Protein AF-A0A8S0UBQ2-F1 (afdb_monomer_lite)

Sequence (73 aa):
MLKRAEKARALISKIPGMVETLKSKLKAWEKERGFQFLYDGVGLVSILEKYHVLKQQKEQERQRQRDQKKLQG

Organism: NCBI:txid158383

InterPro domains:
  IPR007145 Microtubule-associated protein, MAP65/Ase1/PRC1 [PTHR19321] (2-72)

Secondary structure (DSSP, 8-state):
-HHHHHHHHHHHTTHHHHHHHHHHHHHHHHHHHSS--EETTEEHHHHHHHHHHHHHHHHHHHHHHHHHHHH--

Radius of gyration: 17.44 Å; chains: 1; bounding box: 43×26×45 Å

Structure (mmCIF, N/CA/C/O backbone):
data_AF-A0A8S0UBQ2-F1
#
_entry.id   AF-A0A8S0UBQ2-F1
#
loop_
_atom_site.group_PDB
_atom_site.id
_atom_site.type_symbol
_atom_site.label_atom_id
_atom_site.label_alt_id
_atom_site.label_comp_id
_atom_site.label_asym_id
_atom_site.label_entity_id
_atom_site.label_seq_id
_atom_site.pdbx_PDB_ins_code
_atom_site.Cartn_x
_atom_site.Cartn_y
_atom_site.Cartn_z
_atom_site.occupancy
_atom_site.B_iso_or_equiv
_atom_site.auth_seq_id
_atom_site.auth_comp_id
_atom_site.auth_asym_id
_atom_site.auth_atom_id
_atom_site.pdbx_PDB_model_num
ATOM 1 N N . MET A 1 1 ? 3.299 11.863 -27.139 1.00 58.69 1 MET A N 1
ATOM 2 C CA . MET A 1 1 ? 2.796 10.939 -26.091 1.00 58.69 1 MET A CA 1
ATOM 3 C C . MET A 1 1 ? 3.656 10.880 -24.818 1.00 58.69 1 MET A C 1
ATOM 5 O O . MET A 1 1 ? 3.085 10.702 -23.750 1.00 58.69 1 MET A O 1
ATOM 9 N N . LEU A 1 2 ? 4.977 11.113 -24.876 1.00 63.31 2 LEU A N 1
ATOM 10 C CA . LEU A 1 2 ? 5.890 11.075 -23.712 1.00 63.31 2 LEU A CA 1
ATOM 11 C C . LEU A 1 2 ? 5.479 11.975 -22.528 1.00 63.31 2 LEU A C 1
ATOM 13 O O . LEU A 1 2 ? 5.389 11.503 -21.400 1.00 63.31 2 LEU A O 1
ATOM 17 N N . LYS A 1 3 ? 5.124 13.244 -22.780 1.00 65.25 3 LYS A N 1
ATOM 18 C CA . LYS A 1 3 ? 4.766 14.202 -21.712 1.00 65.25 3 LYS A CA 1
ATOM 19 C C . LYS A 1 3 ? 3.514 13.812 -20.904 1.00 65.25 3 LYS A C 1
ATOM 21 O O . LYS A 1 3 ? 3.401 14.184 -19.741 1.00 65.25 3 LYS A O 1
ATOM 26 N N . ARG A 1 4 ? 2.564 13.074 -21.499 1.00 65.94 4 ARG A N 1
ATOM 27 C CA . ARG A 1 4 ? 1.359 12.581 -20.796 1.00 65.94 4 ARG A CA 1
ATOM 28 C C . ARG A 1 4 ? 1.670 11.337 -19.958 1.00 65.94 4 ARG A C 1
ATOM 30 O O . ARG A 1 4 ? 1.200 11.240 -18.830 1.00 65.94 4 ARG A O 1
ATOM 37 N N . ALA A 1 5 ? 2.511 10.440 -20.476 1.00 68.62 5 ALA A N 1
ATOM 38 C CA . ALA A 1 5 ? 2.971 9.259 -19.748 1.00 68.62 5 ALA A CA 1
ATOM 39 C C . ALA A 1 5 ? 3.812 9.628 -18.510 1.00 68.62 5 ALA A C 1
ATOM 41 O O . ALA A 1 5 ? 3.623 9.046 -17.448 1.00 68.62 5 ALA A O 1
ATOM 42 N N . GLU A 1 6 ? 4.680 10.638 -18.612 1.00 73.50 6 GLU A N 1
ATOM 43 C CA . GLU A 1 6 ? 5.473 11.171 -17.490 1.00 73.50 6 GLU A CA 1
ATOM 44 C C . GLU A 1 6 ? 4.590 11.760 -16.377 1.00 73.50 6 GLU A C 1
ATOM 46 O O . GLU A 1 6 ? 4.763 11.434 -15.203 1.00 73.50 6 GLU A O 1
ATOM 51 N N . LYS A 1 7 ? 3.570 12.554 -16.737 1.00 71.38 7 LYS A N 1
ATOM 52 C CA . LYS A 1 7 ? 2.594 13.084 -15.768 1.00 71.38 7 LYS A CA 1
ATOM 53 C C . LYS A 1 7 ? 1.807 11.973 -15.068 1.00 71.38 7 LYS A C 1
ATOM 55 O O . LYS A 1 7 ? 1.608 12.040 -13.858 1.00 71.38 7 LYS A O 1
ATOM 60 N N . ALA A 1 8 ? 1.395 10.940 -15.804 1.00 71.56 8 ALA A N 1
ATOM 61 C CA . ALA A 1 8 ? 0.713 9.788 -15.220 1.00 71.56 8 ALA A CA 1
ATOM 62 C C . ALA A 1 8 ? 1.626 9.029 -14.240 1.00 71.56 8 ALA A C 1
ATOM 64 O O . ALA A 1 8 ? 1.202 8.702 -13.134 1.00 71.56 8 ALA A O 1
ATOM 65 N N . ARG A 1 9 ? 2.903 8.823 -14.588 1.00 77.81 9 ARG A N 1
ATOM 66 C CA . ARG A 1 9 ? 3.899 8.203 -13.694 1.00 77.81 9 ARG A CA 1
ATOM 67 C C . ARG A 1 9 ? 4.102 9.003 -12.407 1.00 77.81 9 ARG A C 1
ATOM 69 O O . ARG A 1 9 ? 4.134 8.406 -11.336 1.00 77.81 9 ARG A O 1
ATOM 76 N N . ALA A 1 10 ? 4.175 10.330 -12.503 1.00 77.38 10 ALA A N 1
ATOM 77 C CA . ALA A 1 10 ? 4.332 11.218 -11.350 1.00 77.38 10 ALA A CA 1
ATOM 78 C C . ALA A 1 10 ? 3.111 11.233 -10.410 1.00 77.38 10 ALA A C 1
ATOM 80 O O . ALA A 1 10 ? 3.243 11.529 -9.226 1.00 77.38 10 ALA A O 1
ATOM 81 N N . LEU A 1 11 ? 1.913 10.926 -10.915 1.00 75.69 11 LEU A N 1
ATOM 82 C CA . LEU A 1 11 ? 0.724 10.731 -10.080 1.00 75.69 11 LEU A CA 1
ATOM 83 C C . LEU A 1 11 ? 0.720 9.336 -9.446 1.00 75.69 11 LEU A C 1
ATOM 85 O O . LEU A 1 11 ? 0.470 9.196 -8.251 1.00 75.69 11 LEU A O 1
ATOM 89 N N . ILE A 1 12 ? 1.073 8.308 -10.219 1.00 77.88 12 ILE A N 1
ATOM 90 C CA . ILE A 1 12 ? 1.145 6.919 -9.746 1.00 77.88 12 ILE A CA 1
ATOM 91 C C . ILE A 1 12 ? 2.215 6.746 -8.655 1.00 77.88 12 ILE A C 1
ATOM 93 O O . ILE A 1 12 ? 2.031 5.946 -7.733 1.00 77.88 12 ILE A O 1
ATOM 97 N N . SER A 1 13 ? 3.311 7.508 -8.706 1.00 80.44 13 SER A N 1
ATOM 98 C CA . SER A 1 13 ? 4.351 7.486 -7.670 1.00 80.44 13 SER A CA 1
ATOM 99 C C . SER A 1 13 ? 3.874 8.017 -6.315 1.00 80.44 13 SER A C 1
ATOM 101 O O . SER A 1 13 ? 4.468 7.667 -5.300 1.00 80.44 13 SER A O 1
ATOM 103 N N . LYS A 1 14 ? 2.780 8.793 -6.269 1.00 86.00 14 LYS A N 1
ATOM 104 C CA . LYS A 1 14 ? 2.190 9.321 -5.025 1.00 86.00 14 LYS A CA 1
ATOM 105 C C . LYS A 1 14 ? 1.223 8.349 -4.344 1.00 86.00 14 LYS A C 1
ATOM 107 O O . LYS A 1 14 ? 0.961 8.492 -3.152 1.00 86.00 14 LYS A O 1
ATOM 112 N N . ILE A 1 15 ? 0.732 7.341 -5.069 1.00 85.00 15 ILE A N 1
ATOM 113 C CA . ILE A 1 15 ? -0.219 6.342 -4.555 1.00 85.00 15 ILE A CA 1
ATOM 114 C C . ILE A 1 15 ? 0.283 5.652 -3.268 1.00 85.00 15 ILE A C 1
ATOM 116 O O . ILE A 1 15 ? -0.513 5.555 -2.340 1.00 85.00 15 ILE A O 1
ATOM 120 N N . PRO A 1 16 ? 1.562 5.229 -3.128 1.00 84.19 16 PRO A N 1
ATOM 121 C CA . PRO A 1 16 ? 2.074 4.672 -1.870 1.00 84.19 16 PRO A CA 1
ATOM 122 C C . PRO A 1 16 ? 1.861 5.583 -0.663 1.00 84.19 16 PRO A C 1
ATOM 124 O O . PRO A 1 16 ? 1.342 5.133 0.349 1.00 84.19 16 PRO A O 1
ATOM 127 N N . GLY A 1 17 ? 2.194 6.871 -0.785 1.00 86.50 17 GLY A N 1
ATOM 128 C CA . GLY A 1 17 ? 2.022 7.827 0.310 1.00 86.50 17 GLY A CA 1
ATOM 129 C C . GLY A 1 17 ? 0.553 8.024 0.687 1.00 86.50 17 GLY A C 1
ATOM 130 O O . GLY A 1 17 ? 0.215 8.113 1.868 1.00 86.50 17 GLY A O 1
ATOM 131 N N . MET A 1 18 ? -0.343 8.027 -0.305 1.00 87.19 18 MET A N 1
ATOM 132 C CA . MET A 1 18 ? -1.788 8.081 -0.063 1.00 87.19 18 MET A CA 1
ATOM 133 C C . MET A 1 18 ? -2.300 6.820 0.643 1.00 87.19 18 MET A C 1
ATOM 135 O O . MET A 1 18 ? -3.107 6.933 1.562 1.00 87.19 18 MET A O 1
ATOM 139 N N . VAL A 1 19 ? -1.809 5.638 0.256 1.00 86.81 19 VAL A N 1
ATOM 140 C CA . VAL A 1 19 ? -2.154 4.355 0.889 1.00 86.81 19 VAL A CA 1
ATOM 141 C C . VAL A 1 19 ? -1.689 4.317 2.347 1.00 86.81 19 VAL A C 1
ATOM 143 O O . VAL A 1 19 ? -2.487 3.976 3.217 1.00 86.81 19 VAL A O 1
ATOM 146 N N . GLU A 1 20 ? -0.458 4.742 2.644 1.00 88.00 20 GLU A N 1
ATOM 147 C CA . GLU A 1 20 ? 0.055 4.810 4.023 1.00 88.00 20 GLU A CA 1
ATOM 148 C C . GLU A 1 20 ? -0.727 5.812 4.890 1.00 88.00 20 GLU A C 1
ATOM 150 O O . GLU A 1 20 ? -1.055 5.533 6.048 1.00 88.00 20 GLU A O 1
ATOM 155 N N . THR A 1 21 ? -1.101 6.960 4.312 1.00 90.62 21 THR A N 1
ATOM 156 C CA . THR A 1 21 ? -1.935 7.966 4.990 1.00 90.62 21 THR A CA 1
ATOM 157 C C . THR A 1 21 ? -3.323 7.407 5.297 1.00 90.62 21 THR A C 1
ATOM 159 O O . THR A 1 21 ? -3.825 7.557 6.412 1.00 90.62 21 THR A O 1
ATOM 162 N N . LEU A 1 22 ? -3.948 6.741 4.322 1.00 89.94 22 LEU A N 1
ATOM 163 C CA . LEU A 1 22 ? -5.267 6.132 4.476 1.00 89.94 22 LEU A CA 1
ATOM 164 C C . LEU A 1 22 ? -5.241 5.017 5.527 1.00 89.94 22 LEU A C 1
ATOM 166 O O . LEU A 1 22 ? -6.099 4.984 6.405 1.00 89.94 22 LEU A O 1
ATOM 170 N N . LYS A 1 23 ? -4.220 4.156 5.492 1.00 90.00 23 LYS A N 1
ATOM 171 C CA . LYS A 1 23 ? -4.007 3.087 6.472 1.00 90.00 23 LYS A CA 1
ATOM 172 C C . LYS A 1 23 ? -3.867 3.638 7.890 1.00 90.00 23 LYS A C 1
ATOM 174 O O . LYS A 1 23 ? -4.501 3.120 8.804 1.00 90.00 23 LYS A O 1
ATOM 179 N N . SER A 1 24 ? -3.075 4.693 8.073 1.00 91.12 24 SER A N 1
ATOM 180 C CA . SER A 1 24 ? -2.890 5.333 9.382 1.00 91.12 24 SER A CA 1
ATOM 181 C C . SER A 1 24 ? -4.199 5.905 9.930 1.00 91.12 24 SER A C 1
ATOM 183 O O . SER A 1 24 ? -4.528 5.680 11.093 1.00 91.12 24 SER A O 1
ATOM 185 N N . LYS A 1 25 ? -4.986 6.578 9.080 1.00 91.69 25 LYS A N 1
ATOM 186 C CA . LYS A 1 25 ? -6.306 7.110 9.455 1.00 91.69 25 LYS A CA 1
ATOM 187 C C . LYS A 1 25 ? -7.298 6.006 9.816 1.00 91.69 25 LYS A C 1
ATOM 189 O O . LYS A 1 25 ? -7.999 6.133 10.812 1.00 91.69 25 LYS A O 1
ATOM 194 N N . LEU A 1 26 ? -7.331 4.922 9.039 1.00 90.88 26 LEU A N 1
ATOM 195 C CA . LEU A 1 26 ? -8.191 3.770 9.317 1.00 90.88 26 LEU A CA 1
ATOM 196 C C . LEU A 1 26 ? -7.829 3.114 10.648 1.00 90.88 26 LEU A C 1
ATOM 198 O O . LEU A 1 26 ? -8.711 2.907 11.467 1.00 90.88 26 LEU A O 1
ATOM 202 N N . LYS A 1 27 ? -6.540 2.870 10.910 1.00 90.06 27 LYS A N 1
ATOM 203 C CA . LYS A 1 27 ? -6.093 2.288 12.185 1.00 90.06 27 LYS A CA 1
ATOM 204 C C 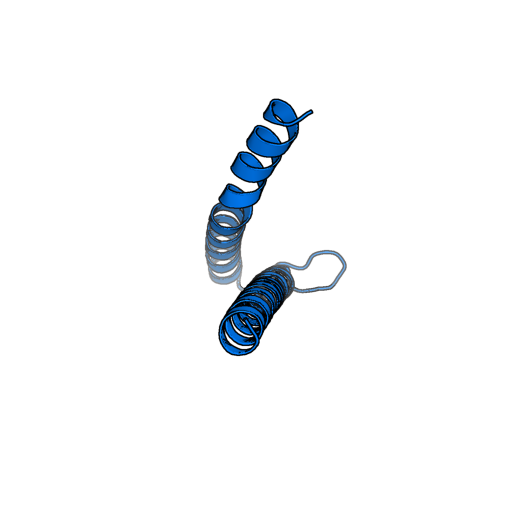. LYS A 1 27 ? -6.456 3.156 13.391 1.00 90.06 27 LYS A C 1
ATOM 206 O O . LYS A 1 27 ? -6.837 2.617 14.426 1.00 90.06 27 LYS A O 1
ATOM 211 N N . ALA A 1 28 ? -6.330 4.479 13.270 1.00 92.38 28 ALA A N 1
ATOM 212 C CA . ALA A 1 28 ? -6.761 5.401 14.319 1.00 92.38 28 ALA A CA 1
ATOM 213 C C . ALA A 1 28 ? -8.273 5.281 14.563 1.00 92.38 28 ALA A C 1
ATOM 215 O O . ALA A 1 28 ? -8.690 5.026 15.688 1.00 92.38 28 ALA A O 1
ATOM 216 N N . TRP A 1 29 ? -9.066 5.321 13.491 1.00 92.44 29 TRP A N 1
ATOM 217 C CA . TRP A 1 29 ? -10.519 5.192 13.561 1.00 92.44 29 TRP A CA 1
ATOM 218 C C . TRP A 1 29 ? -10.976 3.854 14.165 1.00 92.44 29 TRP A C 1
ATOM 220 O O . TRP A 1 29 ? -11.845 3.841 15.035 1.00 92.44 29 TRP A O 1
ATOM 230 N N . GLU A 1 30 ? -10.373 2.731 13.755 1.00 92.44 30 GLU A N 1
ATOM 231 C CA . GLU A 1 30 ? -10.688 1.397 14.290 1.00 92.44 30 GLU A CA 1
ATOM 232 C C . GLU A 1 30 ? -10.357 1.306 15.784 1.00 92.44 30 GLU A C 1
ATOM 234 O O . GLU A 1 30 ? -11.122 0.732 16.557 1.00 92.44 30 GLU A O 1
ATOM 239 N N . LYS A 1 31 ? -9.247 1.922 16.212 1.00 91.69 31 LYS A N 1
ATOM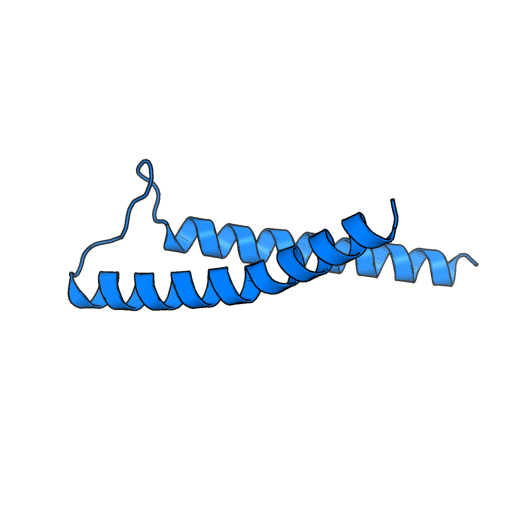 240 C CA . LYS A 1 31 ? -8.845 1.982 17.622 1.00 91.69 31 LYS A CA 1
ATOM 241 C C . LYS A 1 31 ? -9.797 2.837 18.459 1.00 91.69 31 LYS A C 1
ATOM 243 O O . LYS A 1 31 ? -10.093 2.469 19.590 1.00 91.69 31 LYS A O 1
ATOM 248 N N . GLU A 1 32 ? -10.264 3.961 17.922 1.00 93.31 32 GLU A N 1
ATOM 249 C CA . GLU A 1 32 ? -11.211 4.852 18.605 1.00 93.31 32 GLU A CA 1
ATOM 250 C C . GLU A 1 32 ? -12.606 4.232 18.732 1.00 93.31 32 GLU A C 1
ATOM 252 O O . GLU A 1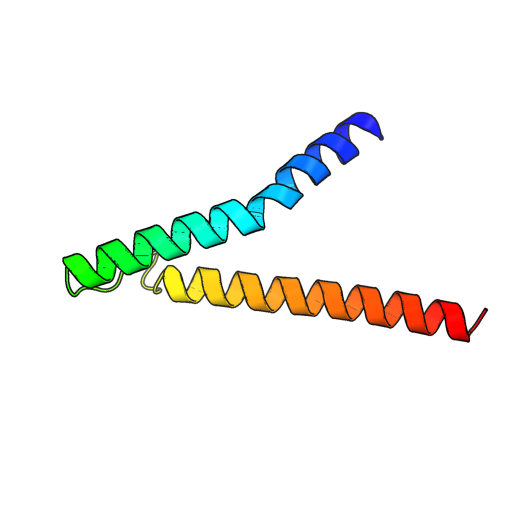 32 ? -13.289 4.429 19.733 1.00 93.31 32 GLU A O 1
ATOM 257 N N . ARG A 1 33 ? -13.043 3.483 17.715 1.00 90.69 33 ARG A N 1
ATOM 258 C CA . ARG A 1 33 ? -14.391 2.902 17.650 1.00 90.69 33 ARG A CA 1
ATOM 259 C C . ARG A 1 33 ? -14.465 1.495 18.241 1.00 90.69 33 ARG A C 1
ATOM 261 O O . ARG A 1 33 ? -15.555 1.064 18.596 1.00 90.69 33 ARG A O 1
ATOM 268 N N . GLY A 1 34 ? -13.345 0.774 18.306 1.00 88.38 34 GLY A N 1
ATOM 269 C CA . GLY A 1 34 ? -13.301 -0.643 18.681 1.00 88.38 34 GLY A CA 1
ATOM 270 C C . GLY A 1 34 ? -13.865 -1.588 17.612 1.00 88.38 34 GLY A C 1
ATOM 271 O O . GLY A 1 34 ? -14.071 -2.766 17.890 1.00 88.38 34 GLY A O 1
ATOM 272 N N . PHE A 1 35 ? -14.115 -1.089 16.397 1.00 86.56 35 PHE A N 1
ATOM 273 C CA . PHE A 1 35 ? -14.688 -1.848 15.284 1.00 86.56 35 PHE A CA 1
ATOM 274 C C . PHE A 1 35 ? -13.767 -1.820 14.073 1.00 86.56 35 PHE A C 1
ATOM 276 O O . PHE A 1 35 ? -13.107 -0.817 13.813 1.00 86.56 35 PHE A O 1
ATOM 283 N N . GLN A 1 36 ? -13.774 -2.909 13.304 1.00 86.94 36 GLN A N 1
ATOM 284 C CA . GLN A 1 36 ? -13.055 -2.970 12.037 1.00 86.94 36 GLN A CA 1
ATOM 285 C C . GLN A 1 36 ? -13.772 -2.166 10.955 1.00 86.94 36 GLN A C 1
ATOM 287 O O . GLN A 1 36 ? -14.994 -2.236 10.806 1.00 86.94 36 GLN A O 1
ATOM 292 N N . PHE A 1 37 ? -12.997 -1.438 10.158 1.00 87.06 37 PHE A N 1
ATOM 293 C CA . PHE A 1 37 ? -13.503 -0.757 8.981 1.00 87.06 37 PHE A CA 1
ATOM 294 C C . PHE A 1 37 ? -13.609 -1.761 7.832 1.00 87.06 37 PHE A C 1
ATOM 296 O O . PHE A 1 37 ? -12.605 -2.171 7.238 1.00 87.06 37 PHE A O 1
ATOM 303 N N . LEU A 1 38 ? -14.842 -2.149 7.513 1.00 90.94 38 LEU A N 1
ATOM 304 C CA . LEU A 1 38 ? -15.150 -3.080 6.435 1.00 90.94 38 LEU A CA 1
ATOM 305 C C . LEU A 1 38 ? -15.568 -2.320 5.173 1.00 90.94 38 LEU A C 1
ATOM 307 O O . LEU A 1 38 ? -16.387 -1.406 5.217 1.00 90.94 38 LEU A O 1
ATOM 311 N N . TYR A 1 39 ? -15.022 -2.739 4.040 1.00 86.44 39 TYR A N 1
ATOM 312 C CA . TYR A 1 39 ? -15.427 -2.330 2.704 1.00 86.44 39 TYR A CA 1
ATOM 313 C C . TYR A 1 39 ? -15.794 -3.594 1.923 1.00 86.44 39 TYR A C 1
ATOM 315 O O . TYR A 1 39 ? -14.980 -4.512 1.839 1.00 86.44 39 TYR A O 1
ATOM 323 N N . ASP A 1 40 ? -17.034 -3.679 1.435 1.00 88.31 40 ASP A N 1
ATOM 324 C CA . ASP A 1 40 ? -17.598 -4.881 0.7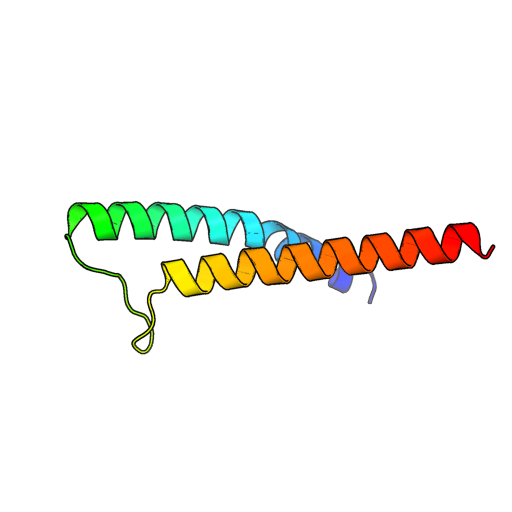97 1.00 88.31 40 ASP A CA 1
ATOM 325 C C . ASP A 1 40 ? -17.408 -6.167 1.627 1.00 88.31 40 ASP A C 1
ATOM 327 O O . ASP A 1 40 ? -17.098 -7.240 1.115 1.00 88.31 40 ASP A O 1
ATOM 331 N N . GLY A 1 41 ? -17.550 -6.049 2.952 1.00 87.31 41 GLY A N 1
ATOM 332 C CA . GLY A 1 41 ? -17.376 -7.163 3.892 1.00 87.31 41 GLY A CA 1
ATOM 333 C C . GLY A 1 41 ? -15.919 -7.539 4.186 1.00 87.31 41 GLY A C 1
ATOM 334 O O . GLY A 1 41 ? -15.674 -8.472 4.946 1.00 87.31 41 GLY A O 1
ATOM 335 N N . VAL A 1 42 ? -14.942 -6.812 3.639 1.00 89.06 42 VAL A N 1
ATOM 336 C CA . VAL A 1 42 ? -13.512 -7.071 3.840 1.00 89.06 42 VAL A CA 1
ATOM 337 C C . VAL A 1 42 ? -12.858 -5.907 4.582 1.00 89.06 42 VAL A C 1
ATOM 339 O O . VAL A 1 42 ? -13.075 -4.744 4.256 1.00 89.06 42 VAL A O 1
ATOM 342 N N . GLY A 1 43 ? -12.007 -6.205 5.567 1.00 90.62 43 GLY A N 1
ATOM 343 C CA . GLY A 1 43 ? -11.245 -5.184 6.289 1.00 90.62 43 GLY A CA 1
ATOM 344 C C . GLY A 1 43 ? -10.376 -4.351 5.348 1.00 90.62 43 GLY A C 1
ATOM 345 O O . GLY A 1 43 ? -9.434 -4.871 4.739 1.00 90.62 43 GLY A O 1
ATOM 346 N N . LEU A 1 44 ? -10.658 -3.051 5.248 1.00 89.12 44 LEU A N 1
ATOM 347 C CA . LEU A 1 44 ? -9.972 -2.164 4.309 1.00 89.12 44 LEU A CA 1
ATOM 348 C C . LEU A 1 44 ? -8.470 -2.077 4.612 1.00 89.12 44 LEU A C 1
ATOM 350 O O . LEU A 1 44 ? -7.656 -2.065 3.692 1.00 89.12 44 LEU A O 1
ATOM 354 N N . VAL A 1 45 ? -8.077 -2.125 5.890 1.00 88.12 45 VAL A N 1
ATOM 355 C CA . VAL A 1 45 ? -6.662 -2.198 6.301 1.00 88.12 45 VAL A CA 1
ATOM 356 C C . VAL A 1 45 ? -5.964 -3.429 5.710 1.00 88.12 45 VAL A C 1
ATOM 358 O O . VAL A 1 45 ? -4.854 -3.306 5.191 1.00 88.12 45 VAL A O 1
ATOM 361 N N . SER A 1 46 ? -6.628 -4.590 5.711 1.00 87.81 46 SER A N 1
ATOM 362 C CA . SER A 1 46 ? -6.087 -5.829 5.135 1.00 87.81 46 SER A CA 1
ATOM 363 C C . SER A 1 46 ? -5.932 -5.727 3.616 1.00 87.81 46 SER A C 1
ATOM 365 O O . SER A 1 46 ? -4.921 -6.160 3.061 1.00 87.81 46 SER A O 1
ATOM 367 N N . ILE A 1 47 ? -6.901 -5.110 2.930 1.00 89.50 47 ILE A N 1
ATOM 368 C CA . ILE A 1 47 ? -6.818 -4.865 1.482 1.00 89.50 47 ILE A CA 1
ATOM 369 C C . ILE A 1 47 ? -5.610 -3.976 1.157 1.00 89.50 47 ILE A C 1
ATOM 371 O O . ILE A 1 47 ? -4.832 -4.293 0.253 1.00 89.50 47 ILE A O 1
ATOM 375 N N . LEU A 1 48 ? -5.419 -2.891 1.913 1.00 88.75 48 LEU A N 1
ATOM 376 C CA . LEU A 1 48 ? -4.303 -1.964 1.712 1.00 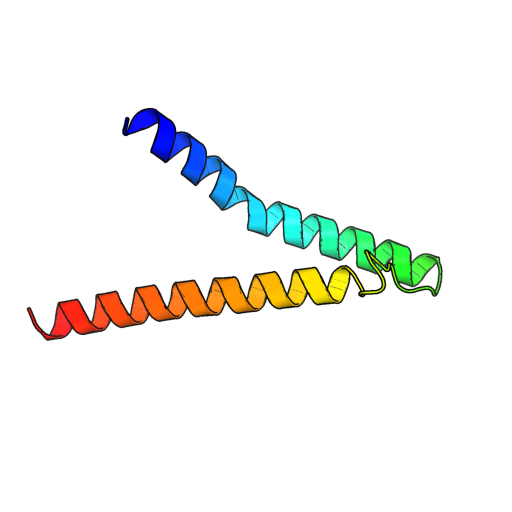88.75 48 LEU A CA 1
ATOM 377 C C . LEU A 1 48 ? -2.941 -2.626 1.988 1.00 88.75 48 LEU A C 1
ATOM 379 O O . LEU A 1 48 ? -1.985 -2.385 1.250 1.00 88.75 48 LEU A O 1
ATOM 383 N N . GLU A 1 49 ? -2.846 -3.507 2.988 1.00 86.94 49 GLU A N 1
ATOM 384 C CA . GLU A 1 49 ? -1.632 -4.292 3.256 1.00 86.94 49 GLU A CA 1
ATOM 385 C C . GLU A 1 49 ? -1.297 -5.259 2.119 1.00 86.94 49 GLU A C 1
ATOM 387 O O . GLU A 1 49 ? -0.154 -5.296 1.657 1.00 86.94 49 GLU A O 1
ATOM 392 N N . LYS A 1 50 ? -2.296 -5.976 1.592 1.00 86.25 50 LYS A N 1
ATOM 393 C CA . LYS A 1 50 ? -2.109 -6.863 0.434 1.00 86.25 50 LYS A CA 1
ATOM 394 C C . LYS A 1 50 ? -1.637 -6.092 -0.800 1.00 86.25 50 LYS A C 1
ATOM 396 O O . LYS A 1 50 ? -0.738 -6.554 -1.502 1.00 86.25 50 LYS A O 1
ATOM 401 N N . TYR A 1 51 ? -2.192 -4.903 -1.047 1.00 86.81 51 TYR A N 1
ATOM 402 C CA . TYR A 1 51 ? -1.753 -4.041 -2.147 1.00 86.81 51 TYR A CA 1
ATOM 403 C C . TYR A 1 51 ? -0.272 -3.645 -2.020 1.00 86.81 51 TYR A C 1
ATOM 405 O O . TYR A 1 51 ? 0.466 -3.708 -3.007 1.00 86.81 51 TYR A O 1
ATOM 413 N N . HIS A 1 52 ? 0.177 -3.277 -0.814 1.00 83.06 52 HIS A N 1
ATOM 414 C CA . HIS A 1 52 ? 1.571 -2.908 -0.558 1.00 83.06 52 HIS A CA 1
ATOM 415 C C . HIS A 1 52 ? 2.533 -4.065 -0.875 1.00 83.06 52 HIS A C 1
ATOM 417 O O . HIS A 1 52 ? 3.495 -3.885 -1.626 1.00 83.06 52 HIS A O 1
ATOM 423 N N . VAL A 1 53 ? 2.233 -5.269 -0.374 1.00 85.25 53 VAL A N 1
ATOM 424 C CA . VAL A 1 53 ? 3.060 -6.471 -0.581 1.00 85.25 53 VAL A CA 1
ATOM 425 C C . VAL A 1 53 ? 3.146 -6.846 -2.063 1.00 85.25 53 VAL A C 1
ATOM 427 O O . VAL A 1 53 ? 4.243 -7.021 -2.595 1.00 85.25 53 VAL A O 1
ATOM 430 N N . LEU A 1 54 ? 2.007 -6.900 -2.763 1.00 85.56 54 LEU A N 1
ATOM 431 C CA . LEU A 1 54 ? 1.966 -7.232 -4.193 1.00 85.56 54 LEU A CA 1
ATOM 432 C C . LEU A 1 54 ? 2.769 -6.237 -5.041 1.00 85.56 54 LEU A C 1
ATOM 434 O O . LEU A 1 54 ? 3.401 -6.614 -6.033 1.00 85.56 54 LEU A O 1
ATOM 438 N N . LYS A 1 55 ? 2.761 -4.955 -4.659 1.00 83.69 55 LYS A N 1
ATOM 439 C CA . LYS A 1 55 ? 3.547 -3.926 -5.339 1.00 83.69 55 LYS A CA 1
ATOM 440 C C . LYS A 1 55 ? 5.047 -4.138 -5.136 1.00 83.69 55 LYS A C 1
ATOM 442 O O . LYS A 1 55 ? 5.776 -4.113 -6.128 1.00 83.69 55 LYS A O 1
ATOM 447 N N . GLN A 1 56 ? 5.489 -4.378 -3.900 1.00 83.12 56 GLN A N 1
ATOM 448 C CA . GLN A 1 56 ? 6.901 -4.635 -3.604 1.00 83.12 56 GLN A CA 1
ATOM 449 C C . GLN A 1 56 ? 7.421 -5.877 -4.334 1.00 83.12 56 GLN A C 1
ATOM 451 O O . GLN A 1 56 ? 8.488 -5.826 -4.943 1.00 83.12 56 GLN A O 1
ATOM 456 N N . GLN A 1 57 ? 6.643 -6.961 -4.372 1.00 85.31 57 GLN A N 1
ATOM 457 C CA . GLN A 1 57 ? 7.016 -8.178 -5.100 1.00 85.31 57 GLN A CA 1
ATOM 458 C C . GLN A 1 57 ? 7.195 -7.919 -6.604 1.00 85.31 57 GLN A C 1
ATOM 460 O O . GLN A 1 57 ? 8.202 -8.323 -7.184 1.00 85.31 57 GLN A O 1
ATOM 465 N N . LYS A 1 58 ? 6.277 -7.174 -7.240 1.00 86.12 58 LYS A N 1
ATOM 466 C CA . LYS A 1 58 ? 6.405 -6.790 -8.661 1.00 86.12 58 LYS A CA 1
ATOM 467 C C . LYS A 1 58 ? 7.596 -5.874 -8.944 1.00 86.12 58 LYS A C 1
ATOM 469 O O . LYS A 1 58 ? 8.069 -5.818 -10.082 1.00 86.12 58 LYS A O 1
ATOM 474 N N . GLU A 1 59 ? 8.022 -5.078 -7.972 1.00 84.31 59 GLU A N 1
ATOM 475 C CA . GLU A 1 59 ? 9.201 -4.222 -8.103 1.00 84.31 59 GLU A CA 1
ATOM 476 C C . GLU A 1 59 ? 10.489 -5.035 -7.969 1.00 84.31 59 GLU A C 1
ATOM 478 O O . GLU A 1 59 ? 11.344 -4.958 -8.850 1.00 84.31 59 GLU A O 1
ATOM 483 N N . GLN A 1 60 ? 10.572 -5.898 -6.956 1.00 85.31 60 GLN A N 1
ATOM 484 C CA . GLN A 1 60 ? 11.687 -6.827 -6.779 1.00 85.31 60 GLN A CA 1
ATOM 485 C C . GLN A 1 60 ? 11.843 -7.767 -7.975 1.00 85.31 60 GLN A C 1
ATOM 487 O O . GLN A 1 60 ? 12.954 -7.980 -8.450 1.00 85.31 60 GLN A O 1
ATOM 492 N N . GLU A 1 61 ? 10.748 -8.287 -8.528 1.00 87.31 61 GLU A N 1
ATOM 493 C CA . GLU A 1 61 ? 10.803 -9.132 -9.719 1.00 87.31 61 GLU A CA 1
ATOM 494 C C . GLU A 1 61 ? 11.347 -8.390 -10.942 1.00 87.31 61 GLU A C 1
ATOM 496 O O . GLU A 1 61 ? 12.218 -8.905 -11.644 1.00 87.31 61 GLU A O 1
ATOM 501 N N . ARG A 1 62 ? 10.906 -7.146 -11.165 1.00 86.25 62 ARG A N 1
ATOM 502 C CA . ARG A 1 62 ? 11.451 -6.302 -12.236 1.00 86.25 62 ARG A CA 1
ATOM 503 C C . AR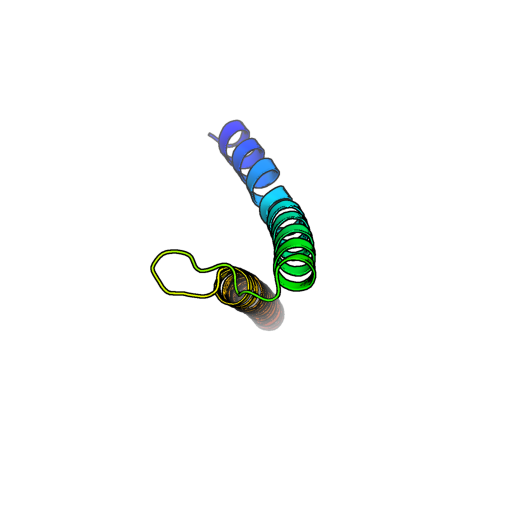G A 1 62 ? 12.925 -5.983 -12.025 1.00 86.25 62 ARG A C 1
ATOM 505 O O . ARG A 1 62 ? 13.666 -5.934 -13.005 1.00 86.25 62 ARG A O 1
ATOM 512 N N . GLN A 1 63 ? 13.348 -5.778 -10.781 1.00 86.25 63 GLN A N 1
ATOM 513 C CA . GLN A 1 63 ? 14.750 -5.557 -10.452 1.00 86.25 63 GLN A CA 1
ATOM 514 C C . GLN A 1 63 ? 15.588 -6.811 -10.748 1.00 86.25 63 GLN A C 1
ATOM 516 O O . GLN A 1 63 ? 16.538 -6.726 -11.519 1.00 86.25 63 GLN A O 1
ATOM 521 N N . ARG A 1 64 ? 15.156 -7.992 -10.285 1.00 88.81 64 ARG A N 1
ATOM 522 C CA . ARG A 1 64 ? 15.815 -9.278 -10.581 1.00 88.81 64 ARG A CA 1
ATOM 523 C C . ARG A 1 64 ? 15.950 -9.541 -12.082 1.00 88.81 64 ARG A C 1
ATOM 525 O O . ARG A 1 64 ? 17.013 -9.948 -12.538 1.00 88.81 64 ARG A O 1
ATOM 532 N N . GLN A 1 65 ? 14.900 -9.275 -12.863 1.00 85.94 65 GLN A N 1
ATOM 533 C CA . GLN A 1 65 ? 14.948 -9.426 -14.323 1.00 85.94 65 GLN A CA 1
ATOM 534 C C . GLN A 1 65 ? 15.963 -8.479 -14.980 1.00 85.94 65 GLN A C 1
ATOM 536 O O . GLN A 1 65 ? 16.608 -8.855 -15.957 1.00 85.94 65 GLN A O 1
ATOM 541 N N . ARG A 1 66 ? 16.120 -7.250 -14.468 1.00 85.25 66 ARG A N 1
ATOM 542 C CA . ARG A 1 66 ? 17.149 -6.316 -14.954 1.00 85.25 66 ARG A CA 1
ATOM 543 C C . ARG A 1 66 ? 18.549 -6.820 -14.633 1.00 85.25 66 ARG A C 1
ATOM 545 O O . ARG A 1 66 ? 19.419 -6.725 -15.490 1.00 85.25 66 ARG A O 1
ATOM 552 N N . ASP A 1 67 ? 18.748 -7.362 -13.439 1.00 86.38 67 ASP A N 1
ATOM 553 C CA . ASP A 1 67 ? 20.056 -7.847 -13.002 1.00 86.38 67 ASP A CA 1
ATOM 554 C C . ASP A 1 67 ? 20.471 -9.120 -13.761 1.00 86.38 67 ASP A C 1
ATOM 556 O O . ASP A 1 67 ? 21.613 -9.213 -14.201 1.00 86.38 67 ASP A O 1
ATOM 560 N N . GLN A 1 68 ? 19.535 -10.031 -14.063 1.00 83.06 68 GLN A N 1
ATOM 561 C CA . GLN A 1 68 ? 19.800 -11.171 -14.958 1.00 83.06 68 GLN A CA 1
ATOM 562 C C . GLN A 1 68 ? 20.194 -10.733 -16.375 1.00 83.06 68 GLN A C 1
ATOM 564 O O . GLN A 1 68 ? 21.133 -11.277 -16.950 1.00 83.06 68 GLN A O 1
ATOM 569 N N . LYS A 1 69 ? 19.521 -9.716 -16.933 1.00 83.25 69 LYS A N 1
ATOM 570 C CA . LYS A 1 69 ? 19.853 -9.186 -18.266 1.00 83.25 69 LYS A CA 1
ATOM 571 C C . LYS A 1 69 ? 21.227 -8.516 -18.332 1.00 83.25 69 LYS A C 1
ATOM 573 O O . LYS A 1 69 ? 21.809 -8.484 -19.405 1.00 83.25 69 LYS A O 1
ATOM 578 N N . LYS A 1 70 ? 21.738 -7.989 -17.216 1.00 78.19 70 LYS A N 1
ATOM 579 C CA . LYS A 1 70 ? 23.096 -7.422 -17.133 1.00 78.19 70 LYS A CA 1
ATOM 580 C C . LYS A 1 70 ? 24.191 -8.484 -17.050 1.00 78.19 70 LYS A C 1
ATOM 582 O O . LYS A 1 70 ? 25.325 -8.178 -17.371 1.00 78.19 70 LYS A O 1
ATOM 587 N N . LEU A 1 71 ? 23.864 -9.690 -16.584 1.00 74.00 71 LEU A N 1
ATOM 588 C CA . LEU A 1 71 ? 24.807 -10.810 -16.482 1.00 74.00 71 LEU A CA 1
ATOM 589 C C . LEU A 1 71 ? 24.912 -11.617 -17.784 1.00 74.00 71 LEU A C 1
ATOM 591 O O . LEU A 1 71 ? 25.878 -12.347 -17.969 1.00 74.00 71 LEU A O 1
ATOM 595 N N . GLN A 1 72 ? 23.908 -11.518 -18.660 1.00 67.81 72 GLN A N 1
ATOM 596 C CA . GLN A 1 72 ? 23.875 -12.181 -19.970 1.00 67.81 72 GLN A CA 1
ATOM 597 C C . GLN A 1 72 ? 24.339 -11.280 -21.129 1.00 67.81 72 GLN A C 1
ATOM 599 O O . GLN A 1 72 ? 24.269 -11.710 -22.279 1.00 67.81 72 GLN A O 1
ATOM 604 N N . GLY A 1 73 ? 24.756 -10.043 -20.843 1.00 55.62 73 GLY A N 1
ATOM 605 C CA . GLY A 1 73 ? 25.226 -9.060 -21.823 1.00 55.62 73 GLY A CA 1
ATOM 606 C C . GLY A 1 73 ? 26.691 -8.714 -21.635 1.00 55.62 73 GLY A C 1
ATOM 607 O O . GLY A 1 73 ? 27.154 -8.767 -20.475 1.00 55.62 73 GLY A O 1
#

pLDDT: mean 83.74, std 8.24, range [55.62, 93.31]

Foldseek 3Di:
DVVVVVVVVVVVVCVVVVLVVVLVVQVVVCVVVVHFDDDPNHRVNVVSVVVVVVVVVVVVVVVVVVVVVVVVD